Protein AF-A0AAJ6LEM9-F1 (afdb_monomer_lite)

Sequence (78 aa):
MVEIELDKTEVGFLLNLTGNFILSLSPEEYKELILVPIKYEKEGKYWMQYHGLKCTISYDTAQKLIEIGVPVSEVLPY

pLDDT: mean 81.14, std 9.79, range [58.16, 93.0]

Structure (mmCIF, N/CA/C/O backbone):
data_AF-A0AAJ6LEM9-F1
#
_entry.id   AF-A0AAJ6LEM9-F1
#
loop_
_atom_site.group_PDB
_atom_site.id
_atom_site.type_symbol
_atom_site.label_atom_id
_atom_site.label_alt_id
_atom_site.label_comp_id
_atom_site.label_asym_id
_a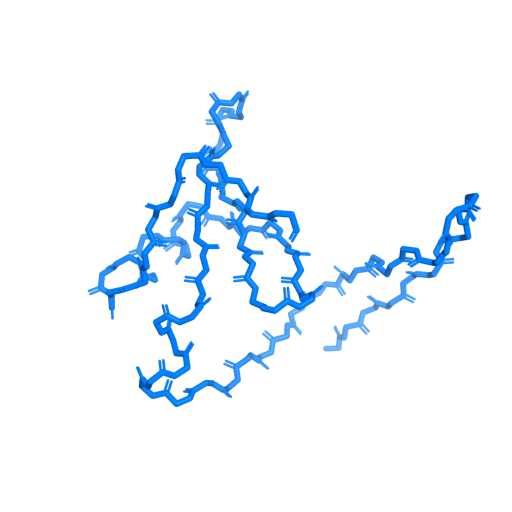tom_site.label_entity_id
_atom_site.label_seq_id
_atom_site.pdbx_PDB_ins_code
_atom_site.Cartn_x
_atom_site.Cartn_y
_atom_site.Cartn_z
_atom_site.occupancy
_atom_site.B_iso_or_equiv
_atom_site.auth_seq_id
_atom_site.auth_comp_id
_atom_site.auth_asym_id
_atom_site.auth_atom_id
_atom_site.pdbx_PDB_model_num
ATOM 1 N N . MET A 1 1 ? 4.205 -17.082 3.100 1.00 60.72 1 MET A N 1
ATOM 2 C CA . MET A 1 1 ? 5.664 -17.154 2.891 1.00 60.72 1 MET A CA 1
ATOM 3 C C . MET A 1 1 ? 5.996 -16.024 1.942 1.00 60.72 1 MET A C 1
ATOM 5 O O . MET A 1 1 ? 5.281 -15.891 0.957 1.00 60.72 1 MET A O 1
ATOM 9 N N . VAL A 1 2 ? 6.942 -15.162 2.304 1.00 72.19 2 VAL A N 1
ATOM 10 C CA . VAL A 1 2 ? 7.385 -14.057 1.445 1.00 72.19 2 VAL A CA 1
ATOM 11 C C . VAL A 1 2 ? 8.719 -14.481 0.860 1.00 72.19 2 VAL A C 1
ATOM 13 O O . VAL A 1 2 ? 9.623 -14.848 1.612 1.00 72.19 2 VAL A O 1
ATOM 16 N N . GLU A 1 3 ? 8.813 -14.484 -0.460 1.00 73.12 3 GLU A N 1
ATOM 17 C CA . GLU A 1 3 ? 10.075 -14.645 -1.170 1.00 73.12 3 GLU A CA 1
ATOM 18 C C . GLU A 1 3 ? 10.749 -13.27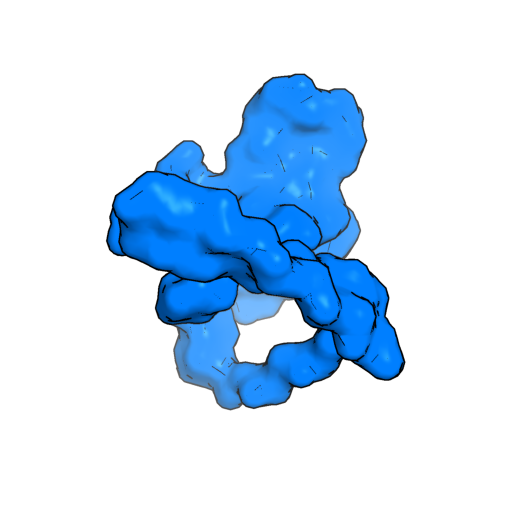6 -1.245 1.00 73.12 3 GLU A C 1
ATOM 20 O O . GLU A 1 3 ? 10.095 -12.269 -1.531 1.00 73.12 3 GLU A O 1
ATOM 25 N N . ILE A 1 4 ? 12.039 -13.237 -0.911 1.00 69.56 4 ILE A N 1
ATOM 26 C CA . ILE A 1 4 ? 12.834 -12.010 -0.893 1.00 69.56 4 ILE A CA 1
ATOM 27 C C . ILE A 1 4 ? 13.971 -12.181 -1.889 1.00 69.56 4 ILE A C 1
ATOM 29 O O . ILE A 1 4 ? 14.832 -13.043 -1.701 1.00 69.56 4 ILE A O 1
ATOM 33 N N . GLU A 1 5 ? 13.991 -11.329 -2.906 1.00 75.88 5 GLU A N 1
ATOM 34 C CA . GLU A 1 5 ? 15.124 -11.187 -3.818 1.00 75.88 5 GLU A CA 1
ATOM 35 C C . GLU A 1 5 ? 15.872 -9.887 -3.506 1.00 75.88 5 GLU A C 1
ATOM 37 O O . GLU A 1 5 ? 15.265 -8.844 -3.248 1.00 75.88 5 GLU A O 1
ATOM 42 N N . LEU A 1 6 ? 17.204 -9.972 -3.478 1.00 74.56 6 LEU A N 1
ATOM 43 C CA . LEU A 1 6 ? 18.095 -8.850 -3.193 1.00 74.56 6 LEU A CA 1
ATOM 44 C C . LEU A 1 6 ? 18.838 -8.450 -4.463 1.00 74.56 6 LEU A C 1
ATOM 46 O O . LEU A 1 6 ? 19.762 -9.147 -4.886 1.00 74.56 6 LEU A O 1
ATOM 50 N N . ASP A 1 7 ? 18.494 -7.284 -4.998 1.00 75.44 7 ASP A N 1
ATOM 51 C CA . ASP A 1 7 ? 19.160 -6.716 -6.164 1.00 75.44 7 ASP A CA 1
ATOM 52 C C . ASP A 1 7 ? 20.153 -5.640 -5.738 1.00 75.44 7 ASP A C 1
ATOM 54 O O . ASP A 1 7 ? 19.804 -4.632 -5.118 1.00 75.44 7 ASP A O 1
ATOM 58 N N . LYS A 1 8 ? 21.426 -5.839 -6.082 1.00 74.56 8 LYS A N 1
ATOM 59 C CA . LYS A 1 8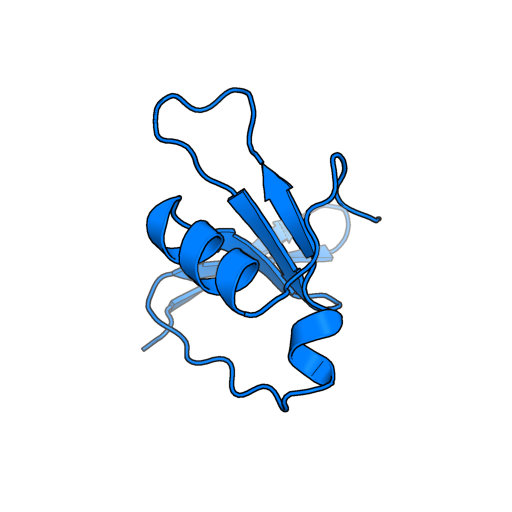 ? 22.465 -4.839 -5.836 1.00 74.56 8 LYS A CA 1
ATOM 60 C C . LYS A 1 8 ? 22.355 -3.715 -6.868 1.00 74.56 8 LYS A C 1
ATOM 62 O O . LYS A 1 8 ? 22.447 -3.953 -8.067 1.00 74.56 8 LYS A O 1
ATOM 67 N N . THR A 1 9 ? 22.244 -2.486 -6.385 1.00 75.12 9 THR A N 1
ATOM 68 C CA . THR A 1 9 ? 22.252 -1.252 -7.182 1.00 75.12 9 THR A CA 1
ATOM 69 C C . THR A 1 9 ? 23.497 -0.419 -6.873 1.00 75.12 9 THR A C 1
ATOM 71 O O . THR A 1 9 ? 24.242 -0.717 -5.936 1.00 75.12 9 THR A O 1
ATOM 74 N N . GLU A 1 10 ? 23.723 0.656 -7.632 1.00 63.12 10 GLU A N 1
ATOM 75 C CA . GLU A 1 10 ? 24.821 1.604 -7.377 1.00 63.12 10 GLU A CA 1
ATOM 76 C C . GLU A 1 10 ? 24.692 2.339 -6.030 1.00 63.12 10 GLU A C 1
ATOM 78 O O . GLU A 1 10 ? 25.693 2.788 -5.477 1.00 63.12 10 GLU A O 1
ATOM 83 N N . VAL A 1 11 ? 23.475 2.430 -5.480 1.00 66.06 11 VAL A N 1
ATOM 84 C CA . VAL A 1 11 ? 23.153 3.201 -4.265 1.00 66.06 11 VAL A CA 1
ATOM 85 C C . VAL A 1 11 ? 22.789 2.332 -3.055 1.00 66.06 11 VAL A C 1
ATOM 87 O O . VAL A 1 11 ? 22.566 2.861 -1.969 1.00 66.06 11 VAL A O 1
ATOM 90 N N . GLY A 1 12 ? 22.735 1.004 -3.204 1.00 70.50 12 GLY A N 1
ATOM 91 C CA . GLY A 1 12 ? 22.348 0.087 -2.127 1.00 70.50 12 GLY A CA 1
ATOM 92 C C . GLY A 1 12 ? 21.740 -1.221 -2.628 1.00 70.50 12 GLY A C 1
ATOM 93 O O . GLY A 1 12 ? 22.022 -1.655 -3.742 1.00 70.50 12 GLY A O 1
ATOM 94 N N . PHE A 1 13 ? 20.891 -1.846 -1.813 1.00 70.31 13 PHE A N 1
ATOM 95 C CA . PHE A 1 13 ? 20.151 -3.055 -2.182 1.00 70.31 13 PHE A CA 1
ATOM 96 C C . PHE A 1 13 ? 18.661 -2.740 -2.318 1.00 70.31 13 PHE A C 1
ATOM 98 O O . PHE A 1 13 ? 18.080 -2.116 -1.430 1.00 70.31 13 PHE A O 1
ATOM 105 N N . LEU A 1 14 ? 18.051 -3.183 -3.413 1.00 62.91 14 LEU A N 1
ATOM 106 C CA . LEU A 1 14 ? 16.601 -3.248 -3.561 1.00 62.91 14 LEU A CA 1
ATOM 107 C C . LEU A 1 14 ? 16.120 -4.594 -3.018 1.00 62.91 14 LEU A C 1
ATOM 109 O O . LEU A 1 14 ? 16.692 -5.634 -3.342 1.00 62.91 14 LEU A O 1
ATOM 113 N N . LEU A 1 15 ? 15.084 -4.558 -2.178 1.00 65.25 15 LEU A N 1
ATOM 114 C CA . LEU A 1 15 ? 14.367 -5.752 -1.742 1.00 65.25 15 LEU A CA 1
ATOM 115 C C . LEU A 1 15 ? 13.108 -5.898 -2.592 1.00 65.25 15 LEU A C 1
ATOM 117 O O . LEU A 1 15 ? 12.180 -5.099 -2.452 1.00 65.25 15 LEU A O 1
ATOM 121 N N . ASN A 1 16 ? 13.060 -6.937 -3.420 1.00 66.00 16 ASN A N 1
ATOM 122 C CA . ASN A 1 16 ? 11.835 -7.343 -4.096 1.00 66.00 16 ASN A CA 1
ATOM 123 C C . ASN A 1 16 ? 11.123 -8.378 -3.225 1.00 66.00 16 ASN A C 1
ATOM 125 O O . ASN A 1 16 ? 11.684 -9.426 -2.900 1.00 66.00 16 ASN A O 1
ATOM 129 N N . LEU A 1 17 ? 9.896 -8.055 -2.817 1.00 69.75 17 LEU A N 1
ATOM 130 C CA . LEU A 1 17 ? 9.060 -8.913 -1.984 1.00 69.75 17 LEU A CA 1
ATOM 131 C C . LEU A 1 17 ? 7.955 -9.524 -2.844 1.00 69.75 17 LEU A C 1
ATOM 133 O O . LEU A 1 17 ? 7.104 -8.797 -3.361 1.00 69.75 17 LEU A O 1
ATOM 137 N N . THR A 1 18 ? 7.933 -10.851 -2.940 1.00 70.00 18 THR A N 1
ATOM 138 C CA . THR A 1 18 ? 6.892 -11.590 -3.664 1.00 70.00 18 THR A CA 1
ATOM 139 C C . THR A 1 18 ? 6.115 -12.474 -2.695 1.00 70.00 18 THR A C 1
ATOM 141 O O . THR A 1 18 ? 6.683 -13.276 -1.953 1.00 70.00 18 THR A O 1
ATOM 144 N N . GLY A 1 19 ? 4.790 -12.325 -2.681 1.00 73.25 19 GLY A N 1
ATOM 145 C CA . GLY A 1 19 ? 3.882 -13.112 -1.847 1.00 73.25 19 GLY A CA 1
ATOM 146 C C . GLY A 1 19 ? 3.021 -12.266 -0.909 1.00 73.25 19 GLY A C 1
ATOM 147 O O . GLY A 1 19 ? 2.932 -11.048 -1.034 1.00 73.25 19 GLY A O 1
ATOM 148 N N . ASN A 1 20 ? 2.363 -12.936 0.038 1.00 73.62 20 ASN A N 1
ATOM 149 C CA . ASN A 1 20 ? 1.477 -12.293 1.008 1.00 73.62 20 ASN A CA 1
ATOM 150 C C . ASN A 1 20 ? 2.226 -12.012 2.314 1.00 73.62 20 ASN A C 1
ATOM 152 O O . ASN A 1 20 ? 2.814 -12.931 2.898 1.00 73.62 20 ASN A O 1
ATOM 156 N N . PHE A 1 21 ? 2.130 -10.780 2.809 1.00 75.50 21 PHE A N 1
ATOM 157 C CA . PHE A 1 21 ? 2.538 -10.401 4.161 1.00 75.50 21 PHE A CA 1
ATOM 158 C C . PHE A 1 21 ? 1.356 -9.790 4.918 1.00 75.50 21 PHE A C 1
ATOM 160 O O . PHE A 1 21 ? 0.405 -9.295 4.315 1.00 75.50 21 PHE A O 1
ATOM 167 N N . ILE A 1 22 ? 1.409 -9.856 6.246 1.00 80.06 22 ILE A N 1
ATOM 168 C CA . ILE A 1 22 ? 0.439 -9.204 7.126 1.00 80.06 22 ILE A CA 1
ATOM 169 C C . ILE A 1 22 ? 1.171 -8.059 7.812 1.00 80.06 22 ILE A C 1
ATOM 171 O O . ILE A 1 22 ? 2.183 -8.285 8.472 1.00 80.06 22 ILE A O 1
ATOM 175 N N . LEU A 1 23 ? 0.652 -6.845 7.649 1.00 80.69 23 LEU A N 1
ATOM 176 C CA . LEU A 1 23 ? 1.111 -5.664 8.367 1.00 80.69 23 LEU A CA 1
ATOM 177 C C . LEU A 1 23 ? 0.110 -5.365 9.485 1.00 80.69 23 LEU A C 1
ATOM 179 O O . LEU A 1 23 ? -1.018 -4.952 9.223 1.00 80.69 23 LEU A O 1
ATOM 183 N N . SER A 1 24 ? 0.498 -5.632 10.730 1.00 84.50 24 SER A N 1
ATOM 184 C CA . SER A 1 24 ? -0.330 -5.340 11.901 1.00 84.50 24 SER A CA 1
ATOM 185 C C . SER A 1 24 ? -0.016 -3.938 12.406 1.00 84.50 24 SER A C 1
ATOM 187 O O . SER A 1 24 ? 1.000 -3.743 13.060 1.00 84.50 24 SER A O 1
ATOM 189 N N . LEU A 1 25 ? -0.891 -2.988 12.081 1.00 85.00 25 LEU A N 1
ATOM 190 C CA . LEU A 1 25 ? -0.799 -1.594 12.513 1.00 85.00 25 LEU A CA 1
ATOM 191 C C . LEU A 1 25 ? -1.885 -1.283 13.546 1.00 85.00 25 LEU A C 1
ATOM 193 O O . LEU A 1 25 ? -3.019 -1.765 13.437 1.00 85.00 25 LEU A O 1
ATOM 197 N N . SER A 1 26 ? -1.544 -0.456 14.526 1.00 86.88 26 SER A N 1
ATOM 198 C CA . SER A 1 26 ? -2.502 0.199 15.416 1.00 86.88 26 SER A CA 1
ATOM 199 C C . SER A 1 26 ? -3.380 1.211 14.656 1.00 86.88 26 SER A C 1
ATOM 201 O O . SER A 1 26 ? -3.037 1.629 13.543 1.00 86.88 26 SER A O 1
ATOM 203 N N . PRO A 1 27 ? -4.526 1.628 15.227 1.00 81.44 27 PRO A N 1
ATOM 204 C CA . PRO A 1 27 ? -5.398 2.637 14.615 1.00 81.44 27 PRO A CA 1
ATOM 205 C C . PRO A 1 27 ? -4.696 3.966 14.284 1.00 81.44 27 PRO A C 1
ATOM 207 O O . PRO A 1 27 ? -5.106 4.683 13.369 1.00 81.44 27 PRO A O 1
ATOM 210 N N . GLU A 1 28 ? -3.654 4.305 15.034 1.00 85.38 28 GLU A N 1
ATOM 211 C CA . GLU A 1 28 ? -2.845 5.507 14.881 1.00 85.38 28 GLU A CA 1
ATOM 212 C C . GLU A 1 28 ? -1.828 5.341 13.747 1.00 85.38 28 GLU A C 1
ATOM 214 O O . GLU A 1 28 ? -1.755 6.203 12.872 1.00 85.38 28 GLU A O 1
ATOM 219 N N . GLU A 1 29 ? -1.129 4.203 13.700 1.00 87.56 29 GLU A N 1
ATOM 220 C CA . GLU A 1 29 ? -0.134 3.888 12.663 1.00 87.56 29 GLU A CA 1
ATOM 221 C C . GLU A 1 29 ? -0.761 3.764 11.268 1.00 87.56 29 GLU A C 1
ATOM 223 O O . GLU A 1 29 ? -0.128 4.110 10.270 1.00 87.56 29 GLU A O 1
ATOM 228 N N . TYR A 1 30 ? -2.029 3.346 11.168 1.00 84.44 30 TYR A N 1
ATOM 229 C CA . TYR A 1 30 ? -2.742 3.313 9.884 1.00 84.44 30 TYR A CA 1
ATOM 230 C C . TYR A 1 30 ? -2.791 4.682 9.192 1.00 84.44 30 TYR A C 1
ATOM 232 O O . TYR A 1 30 ? -2.833 4.745 7.966 1.00 84.44 30 TYR A O 1
ATOM 240 N N . LYS A 1 31 ? -2.756 5.786 9.946 1.00 85.19 31 LYS A N 1
ATOM 241 C CA . LYS A 1 31 ? -2.800 7.146 9.381 1.00 85.19 31 LYS A CA 1
ATOM 242 C C . LYS A 1 31 ? -1.463 7.601 8.803 1.00 85.19 31 LYS A C 1
ATOM 244 O O . LYS A 1 31 ? -1.419 8.613 8.110 1.00 85.19 31 LYS A O 1
ATOM 249 N N . GLU A 1 32 ? -0.392 6.870 9.091 1.00 90.06 32 GLU A N 1
ATOM 250 C CA . GLU A 1 32 ? 0.949 7.138 8.572 1.00 90.06 32 GLU A CA 1
ATOM 251 C C . GLU A 1 32 ? 1.197 6.457 7.220 1.00 90.06 32 GLU A C 1
ATOM 253 O O . GLU A 1 32 ? 2.167 6.780 6.531 1.00 90.06 32 GLU A O 1
ATOM 258 N N . LEU A 1 33 ? 0.321 5.528 6.818 1.00 92.12 33 LEU A N 1
ATOM 259 C CA . LEU A 1 33 ? 0.302 4.988 5.463 1.00 92.12 33 LEU A CA 1
ATOM 260 C C . LEU A 1 33 ? -0.003 6.100 4.459 1.00 92.12 33 LEU A C 1
ATOM 262 O O . LEU A 1 33 ? -0.880 6.926 4.683 1.00 92.12 33 LEU A O 1
ATOM 266 N N . ILE A 1 34 ? 0.671 6.078 3.314 1.00 92.31 34 ILE A N 1
ATOM 267 C CA . ILE A 1 34 ? 0.425 7.014 2.215 1.00 92.31 34 ILE A CA 1
ATOM 268 C C . ILE A 1 34 ? 0.116 6.219 0.958 1.00 92.31 34 ILE A C 1
ATOM 270 O O . ILE A 1 34 ? 0.902 5.362 0.546 1.00 92.31 34 ILE A O 1
ATOM 274 N N . LEU A 1 35 ? -1.022 6.526 0.337 1.00 93.00 35 LEU A N 1
ATOM 275 C CA . LEU A 1 35 ? -1.433 5.936 -0.932 1.00 93.00 35 LEU A CA 1
ATOM 276 C C . LEU A 1 35 ? -1.253 6.933 -2.071 1.00 93.00 35 LEU A C 1
ATOM 278 O O . LEU A 1 35 ? -1.660 8.084 -1.951 1.00 93.00 35 LEU A O 1
ATOM 282 N N . VAL A 1 36 ? -0.694 6.496 -3.198 1.00 92.38 36 VAL A N 1
ATOM 283 C CA . VAL A 1 36 ? -0.512 7.340 -4.388 1.00 92.38 36 VAL A CA 1
ATOM 284 C C . VAL A 1 36 ? -1.050 6.618 -5.623 1.00 92.38 36 VAL A C 1
ATOM 286 O O . VAL A 1 36 ? -0.555 5.537 -5.950 1.00 92.38 36 VAL A O 1
ATOM 289 N N . PRO A 1 37 ? -2.053 7.170 -6.330 1.00 90.00 37 PRO A N 1
ATOM 290 C CA . PRO A 1 37 ? -2.641 6.519 -7.494 1.00 90.00 37 PRO A CA 1
ATOM 291 C C . PRO A 1 37 ? -1.654 6.471 -8.665 1.00 90.00 37 PRO A C 1
ATOM 293 O O . PRO A 1 37 ? -1.035 7.477 -9.025 1.00 90.00 37 PRO A O 1
ATOM 296 N N . ILE A 1 38 ? -1.551 5.315 -9.320 1.00 88.94 38 ILE A N 1
ATOM 297 C CA . ILE A 1 38 ? -0.707 5.131 -10.505 1.00 88.94 38 ILE A CA 1
ATOM 298 C C . ILE A 1 38 ? -1.512 5.527 -11.746 1.00 88.94 38 ILE A C 1
ATOM 300 O O . ILE A 1 38 ? -2.202 4.712 -12.353 1.00 88.94 38 ILE A O 1
ATOM 304 N N . LYS A 1 39 ? -1.422 6.805 -12.135 1.00 77.88 39 LYS A N 1
ATOM 305 C CA . LYS A 1 39 ? -2.257 7.418 -13.192 1.00 77.88 39 LYS A CA 1
ATOM 306 C C . LYS A 1 39 ? -2.117 6.789 -14.591 1.00 77.88 39 LYS A C 1
ATOM 308 O O . LYS A 1 39 ? -2.982 7.009 -15.431 1.00 77.88 39 LYS A O 1
ATOM 313 N N . TYR A 1 40 ? -1.051 6.033 -14.856 1.00 70.00 40 TYR A N 1
ATOM 314 C CA . TYR A 1 40 ? -0.753 5.480 -16.185 1.00 70.00 40 TYR A CA 1
ATOM 315 C C . TYR A 1 40 ? -1.117 3.996 -16.350 1.00 70.00 40 TYR A C 1
ATOM 317 O O . TYR A 1 40 ? -0.984 3.465 -17.453 1.00 70.00 40 TYR A O 1
ATOM 325 N N . GLU A 1 41 ? -1.582 3.314 -15.299 1.00 66.56 41 GLU A N 1
ATOM 326 C CA . GLU A 1 41 ? -1.987 1.910 -15.407 1.00 66.56 41 GLU A CA 1
ATOM 327 C C . GLU A 1 41 ? -3.488 1.756 -15.674 1.00 66.56 41 GLU A C 1
ATOM 329 O O . GLU A 1 41 ? -4.328 2.321 -14.976 1.00 66.56 41 GLU A O 1
ATOM 334 N N . LYS A 1 42 ? -3.830 0.911 -16.657 1.00 58.16 42 LYS A N 1
ATOM 335 C CA . LYS A 1 42 ? -5.222 0.562 -16.996 1.00 58.16 42 LYS A CA 1
ATOM 336 C C . LYS A 1 42 ? -5.970 -0.157 -15.867 1.00 58.16 42 LYS A C 1
ATOM 338 O O . LYS A 1 42 ? -7.194 -0.133 -15.863 1.00 58.16 42 LYS A O 1
ATOM 343 N N . GLU A 1 43 ? -5.253 -0.799 -14.945 1.00 65.69 43 GLU A N 1
ATOM 344 C CA . GLU A 1 43 ? -5.824 -1.663 -13.900 1.00 65.69 43 GLU A CA 1
ATOM 345 C C . GLU A 1 43 ? -6.012 -0.961 -12.542 1.00 65.69 43 GLU A C 1
ATOM 347 O O . GLU A 1 43 ? -6.399 -1.603 -11.570 1.00 65.69 43 GLU A O 1
ATOM 352 N N . GLY A 1 44 ? -5.777 0.356 -12.455 1.00 75.00 44 GLY A N 1
ATOM 353 C CA . GLY A 1 44 ? -6.087 1.134 -11.250 1.00 75.00 44 GLY A CA 1
ATOM 354 C C . GLY A 1 44 ? -5.263 0.740 -10.018 1.00 75.00 44 GLY A C 1
ATOM 355 O O . GLY A 1 44 ? -5.817 0.503 -8.952 1.00 75.00 44 GLY A O 1
ATOM 356 N N . LYS A 1 45 ? -3.935 0.655 -10.121 1.00 85.94 45 LYS A N 1
ATOM 357 C CA . LYS A 1 45 ? -3.077 0.353 -8.962 1.00 85.94 45 LYS A CA 1
ATOM 358 C C . LYS A 1 45 ? -2.705 1.598 -8.155 1.00 85.94 45 LYS A C 1
ATOM 360 O O . LYS A 1 45 ? -2.759 2.728 -8.649 1.00 85.94 45 LYS A O 1
ATOM 365 N N . TYR A 1 46 ? -2.284 1.372 -6.914 1.00 91.12 46 TYR A N 1
ATOM 366 C CA . TYR A 1 46 ? -1.749 2.400 -6.022 1.00 91.12 46 TYR A CA 1
ATOM 367 C C . TYR A 1 46 ? -0.354 2.009 -5.544 1.00 91.12 46 TYR A C 1
ATOM 369 O O . TYR A 1 46 ? -0.084 0.839 -5.273 1.00 91.12 46 TYR A O 1
ATOM 377 N N . TRP A 1 47 ? 0.520 2.995 -5.386 1.00 90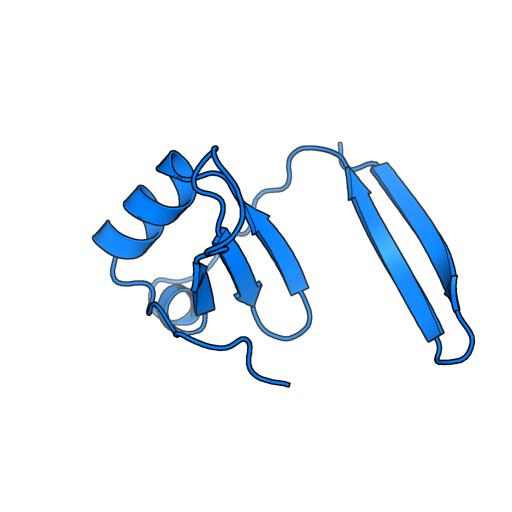.69 47 TRP A N 1
ATOM 378 C CA . TRP A 1 47 ? 1.672 2.862 -4.507 1.00 90.69 47 TRP A CA 1
ATOM 379 C C . TRP A 1 47 ? 1.219 3.026 -3.062 1.00 90.69 47 TRP A C 1
ATOM 381 O O . TRP A 1 47 ? 0.451 3.935 -2.759 1.00 90.69 47 TRP A O 1
ATOM 391 N N . MET A 1 48 ? 1.715 2.165 -2.186 1.00 90.56 48 MET A N 1
ATOM 392 C CA . MET A 1 48 ? 1.571 2.255 -0.742 1.00 90.56 48 MET A CA 1
ATOM 393 C C . MET A 1 48 ? 2.953 2.481 -0.139 1.00 90.56 48 MET A C 1
ATOM 395 O O . MET A 1 48 ? 3.896 1.746 -0.446 1.00 90.56 48 ME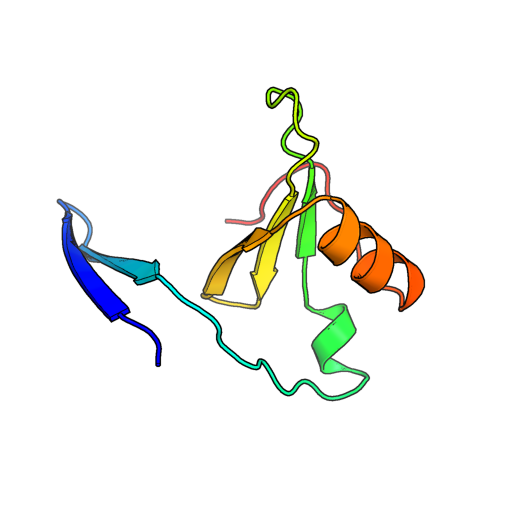T A O 1
ATOM 399 N N . GLN A 1 49 ? 3.061 3.476 0.732 1.00 89.81 49 GLN A N 1
ATOM 400 C CA . GLN A 1 49 ? 4.250 3.720 1.533 1.00 89.81 49 GLN A CA 1
ATOM 401 C C . GLN A 1 49 ? 3.909 3.681 3.019 1.00 89.81 49 GLN A C 1
ATOM 403 O O . GLN A 1 49 ? 2.926 4.281 3.447 1.00 89.81 49 GLN A O 1
ATOM 408 N N . TYR A 1 50 ? 4.763 3.022 3.795 1.00 89.75 50 TYR A N 1
ATOM 409 C CA . TYR A 1 50 ? 4.795 3.094 5.251 1.00 89.75 50 TYR A CA 1
ATOM 410 C C . TYR A 1 50 ? 6.253 3.146 5.712 1.00 89.75 50 TYR A C 1
ATOM 412 O O . TYR A 1 50 ? 6.990 2.169 5.570 1.00 89.75 50 TYR A O 1
ATOM 420 N N . HIS A 1 51 ? 6.701 4.301 6.207 1.00 86.12 51 HIS A N 1
ATOM 421 C CA . HIS A 1 51 ? 8.120 4.577 6.466 1.00 86.12 51 HIS A CA 1
ATOM 422 C C . HIS A 1 51 ? 9.016 4.186 5.268 1.00 86.12 51 HIS A C 1
ATOM 424 O O . HIS A 1 51 ? 8.889 4.761 4.184 1.00 86.12 51 HIS A O 1
ATOM 430 N N . GLY A 1 52 ? 9.917 3.213 5.454 1.00 79.81 52 GLY A N 1
ATOM 431 C CA . GLY A 1 52 ? 10.806 2.686 4.415 1.00 79.81 52 GLY A CA 1
ATOM 432 C C . GLY A 1 52 ? 10.194 1.591 3.535 1.00 79.81 52 GLY A C 1
ATOM 433 O O . GLY A 1 52 ? 10.802 1.219 2.534 1.00 79.81 52 GLY A O 1
ATOM 434 N N . LEU A 1 53 ? 9.010 1.070 3.871 1.00 82.56 53 LEU A N 1
ATOM 435 C CA . LEU A 1 53 ? 8.318 0.072 3.060 1.00 82.56 53 LEU A CA 1
ATOM 436 C C . LEU A 1 53 ? 7.552 0.773 1.937 1.00 82.56 53 LEU A C 1
ATOM 438 O O . LEU A 1 53 ? 6.639 1.552 2.203 1.00 82.56 53 LEU A O 1
ATOM 442 N N . LYS A 1 54 ? 7.903 0.474 0.685 1.00 85.75 54 LYS A N 1
ATOM 443 C CA . LYS A 1 54 ? 7.200 0.946 -0.515 1.00 85.75 54 LYS A CA 1
ATOM 444 C C . LYS A 1 54 ? 6.778 -0.275 -1.336 1.00 85.75 54 LYS A C 1
ATOM 446 O O . LYS A 1 54 ? 7.623 -1.102 -1.666 1.00 85.75 54 LYS A O 1
ATOM 451 N N . CYS A 1 55 ? 5.494 -0.408 -1.657 1.00 83.94 55 CYS A N 1
ATOM 452 C CA . CYS A 1 55 ? 4.993 -1.500 -2.499 1.00 83.94 55 CYS A CA 1
ATOM 453 C C . CYS A 1 55 ? 3.799 -1.062 -3.351 1.00 83.94 55 CYS A C 1
ATOM 455 O O . CYS A 1 55 ? 3.163 -0.044 -3.084 1.00 83.94 55 CYS A O 1
ATOM 457 N N . THR A 1 56 ? 3.476 -1.834 -4.385 1.00 87.62 56 THR A N 1
ATOM 458 C CA . THR A 1 56 ? 2.254 -1.635 -5.172 1.00 87.62 56 THR A CA 1
ATOM 459 C C . THR A 1 56 ? 1.120 -2.476 -4.596 1.00 87.62 56 THR A C 1
ATOM 461 O O . THR A 1 56 ? 1.325 -3.635 -4.240 1.00 87.62 56 THR A O 1
ATOM 464 N N . ILE A 1 57 ? -0.083 -1.911 -4.535 1.00 87.44 57 ILE A N 1
ATOM 465 C CA . ILE A 1 57 ? -1.305 -2.603 -4.112 1.00 87.44 57 ILE A CA 1
ATOM 466 C C . ILE A 1 57 ? -2.407 -2.467 -5.171 1.00 87.44 57 ILE A C 1
ATOM 468 O O . ILE A 1 57 ? -2.390 -1.554 -6.003 1.00 87.44 57 ILE A O 1
ATOM 472 N N . SER A 1 58 ? -3.374 -3.388 -5.145 1.00 89.12 58 SER A N 1
ATOM 473 C CA . SER A 1 58 ? -4.530 -3.369 -6.049 1.00 89.12 58 SER A CA 1
ATOM 474 C C . SER A 1 58 ? -5.504 -2.230 -5.736 1.00 89.12 58 SER A C 1
ATOM 476 O O . SER A 1 58 ? -5.557 -1.748 -4.601 1.00 89.12 58 SER A O 1
ATOM 478 N N . TYR A 1 59 ? -6.328 -1.863 -6.726 1.00 90.38 59 TYR A N 1
ATOM 479 C CA . TYR A 1 59 ? -7.430 -0.910 -6.563 1.00 90.38 59 TYR A CA 1
ATOM 480 C C . TYR A 1 59 ? -8.313 -1.247 -5.356 1.00 90.38 59 TYR A C 1
ATOM 482 O O . TYR A 1 59 ? -8.494 -0.419 -4.470 1.00 90.38 59 TYR A O 1
ATOM 490 N N . ASP A 1 60 ? -8.805 -2.489 -5.291 1.00 90.50 60 ASP A N 1
ATOM 491 C CA . ASP A 1 60 ? -9.732 -2.940 -4.248 1.00 90.50 60 ASP A CA 1
ATOM 492 C C . ASP A 1 60 ? -9.125 -2.838 -2.846 1.00 90.50 60 ASP A C 1
ATOM 494 O O . ASP A 1 60 ? -9.813 -2.502 -1.883 1.00 90.50 60 ASP A O 1
ATOM 498 N N . THR A 1 61 ? -7.825 -3.123 -2.718 1.00 89.81 61 THR A N 1
ATOM 499 C CA . THR A 1 61 ? -7.114 -2.977 -1.441 1.00 89.81 61 THR A CA 1
ATOM 500 C C . THR A 1 61 ? -6.985 -1.506 -1.072 1.00 89.81 61 THR A C 1
ATOM 502 O O . THR A 1 61 ? -7.259 -1.137 0.066 1.00 89.81 61 THR A O 1
ATOM 505 N N . ALA A 1 62 ? -6.623 -0.658 -2.037 1.00 91.44 62 ALA A N 1
ATOM 506 C CA . ALA A 1 62 ? -6.517 0.776 -1.819 1.00 91.44 62 ALA A CA 1
ATOM 507 C C . ALA A 1 62 ? -7.859 1.391 -1.399 1.00 91.44 62 ALA A C 1
ATOM 509 O O . ALA A 1 62 ? -7.880 2.170 -0.453 1.00 91.44 62 ALA A O 1
ATOM 510 N N . GLN A 1 63 ? -8.981 1.005 -2.019 1.00 92.75 63 GLN A N 1
ATOM 511 C CA . GLN A 1 63 ? -10.303 1.511 -1.627 1.00 92.75 63 GLN A CA 1
ATOM 512 C C . GLN A 1 63 ? -10.643 1.162 -0.174 1.00 92.75 63 GLN A C 1
ATOM 514 O O . GLN A 1 63 ? -11.024 2.048 0.584 1.00 92.75 63 GLN A O 1
ATOM 519 N N . LYS A 1 64 ? -10.401 -0.083 0.256 1.00 91.50 64 LYS A N 1
ATOM 520 C CA . LYS A 1 64 ? -10.604 -0.489 1.660 1.00 91.50 64 LYS A CA 1
ATOM 521 C C . LYS A 1 64 ? -9.752 0.327 2.634 1.00 91.50 64 LYS A C 1
ATOM 523 O O . LYS A 1 64 ? -10.211 0.658 3.720 1.00 91.50 64 LYS A O 1
ATOM 528 N N . LEU A 1 65 ? -8.515 0.652 2.253 1.00 90.44 65 LEU A N 1
ATOM 529 C CA . LEU A 1 65 ? -7.626 1.493 3.059 1.00 90.44 65 LEU A CA 1
ATOM 530 C C . LEU A 1 65 ? -8.120 2.950 3.124 1.00 90.44 65 LEU A C 1
ATOM 532 O O . LEU A 1 65 ? -8.092 3.571 4.184 1.00 90.44 65 LEU A O 1
ATOM 536 N N . ILE A 1 66 ? -8.625 3.489 2.015 1.00 91.56 66 ILE A N 1
ATOM 537 C CA . ILE A 1 66 ? -9.214 4.835 1.967 1.00 91.56 66 ILE A CA 1
ATOM 538 C C . ILE A 1 66 ? -10.466 4.908 2.853 1.00 91.56 66 ILE A C 1
ATOM 540 O O . ILE A 1 66 ? -10.628 5.869 3.604 1.00 91.56 66 ILE A O 1
ATOM 544 N N . GLU A 1 67 ? -11.322 3.884 2.821 1.00 91.44 67 GLU A N 1
ATOM 545 C CA . GLU A 1 67 ? -12.540 3.801 3.643 1.00 91.44 67 GLU A CA 1
ATOM 546 C C . GLU A 1 67 ? -12.249 3.845 5.150 1.00 91.44 67 GLU A C 1
ATOM 548 O O . GLU A 1 67 ? -13.021 4.432 5.909 1.00 91.44 67 GLU A O 1
ATOM 553 N N . ILE A 1 68 ? -11.120 3.276 5.587 1.00 88.81 68 ILE A N 1
ATOM 554 C CA . ILE A 1 68 ? -10.677 3.325 6.991 1.00 88.81 68 ILE A CA 1
ATOM 555 C C . ILE A 1 68 ? -9.860 4.586 7.329 1.00 88.81 68 ILE A C 1
ATOM 557 O O . ILE A 1 68 ? -9.393 4.729 8.459 1.00 88.81 68 ILE A O 1
ATOM 561 N N . GLY A 1 69 ? -9.717 5.521 6.384 1.00 89.25 69 GLY A N 1
ATOM 562 C CA . GLY A 1 69 ? -9.146 6.849 6.614 1.00 89.25 69 GLY A CA 1
ATOM 563 C C . GLY A 1 69 ? -7.660 7.001 6.289 1.00 89.25 69 GLY A C 1
ATOM 564 O O . GLY A 1 69 ? -7.050 7.969 6.745 1.00 89.25 69 GLY A O 1
ATOM 565 N N . VAL A 1 70 ? -7.065 6.085 5.517 1.00 91.69 70 VAL A N 1
ATOM 566 C CA . VAL A 1 70 ? -5.681 6.241 5.040 1.00 91.69 70 VAL A CA 1
ATOM 567 C C . VAL A 1 70 ? -5.597 7.404 4.035 1.00 91.69 70 VAL A C 1
ATOM 569 O O . VAL A 1 70 ? -6.403 7.458 3.099 1.00 91.69 70 VAL A O 1
ATOM 572 N N . PRO A 1 71 ? -4.637 8.337 4.179 1.00 90.50 71 PRO A N 1
ATOM 573 C CA . PRO A 1 71 ? -4.513 9.477 3.281 1.00 90.50 71 PRO A CA 1
ATOM 574 C C . PRO A 1 71 ? -4.051 9.081 1.872 1.00 90.50 71 PRO A C 1
ATOM 576 O O . PRO A 1 71 ? -3.197 8.213 1.670 1.00 90.50 71 PRO A O 1
ATOM 579 N N . VAL A 1 72 ? -4.589 9.799 0.883 1.00 91.69 72 VAL A N 1
ATOM 580 C CA . VAL A 1 72 ? -4.189 9.705 -0.524 1.00 91.69 72 VAL A CA 1
ATOM 581 C C . VAL A 1 72 ? -3.411 10.961 -0.903 1.00 91.69 72 VAL A C 1
ATOM 583 O O . VAL A 1 72 ? -3.893 12.076 -0.711 1.00 91.69 72 VAL A O 1
ATOM 586 N N . SER A 1 73 ? -2.216 10.779 -1.454 1.00 90.12 73 SER A N 1
ATOM 587 C CA . SER A 1 73 ? -1.350 11.841 -1.965 1.00 90.12 73 SER A CA 1
ATOM 588 C C . SER A 1 73 ? -1.248 11.762 -3.488 1.00 90.12 73 SER A C 1
ATOM 590 O O . SER A 1 73 ? -1.382 10.697 -4.087 1.00 90.12 73 SER A O 1
ATOM 592 N N . GLU A 1 74 ? -0.978 12.893 -4.137 1.00 85.19 74 GLU A N 1
ATOM 593 C CA . GLU A 1 74 ? -0.687 12.924 -5.576 1.00 85.19 74 GLU A CA 1
ATOM 594 C C . GLU A 1 74 ? 0.744 12.482 -5.903 1.00 85.19 74 GLU A C 1
ATOM 596 O O . GLU A 1 74 ? 1.025 12.094 -7.039 1.00 85.19 74 GLU A O 1
ATOM 601 N N . VAL A 1 75 ? 1.641 12.548 -4.916 1.00 82.69 75 VAL A N 1
ATOM 602 C CA . VAL A 1 75 ? 3.072 12.262 -5.058 1.00 82.69 75 VAL A CA 1
ATOM 603 C C . VAL A 1 75 ? 3.573 11.398 -3.904 1.00 82.69 75 VAL A C 1
ATOM 605 O O . VAL A 1 75 ? 3.151 11.567 -2.758 1.00 82.69 75 VAL A O 1
ATOM 608 N N . LEU A 1 76 ? 4.487 10.473 -4.209 1.00 74.56 76 LEU A N 1
ATOM 609 C CA . LEU A 1 76 ? 5.207 9.712 -3.190 1.00 74.56 76 LEU A CA 1
ATOM 610 C C . LEU A 1 76 ? 6.202 10.648 -2.489 1.00 74.56 76 LEU A C 1
ATOM 612 O O . LEU A 1 76 ? 7.017 11.264 -3.182 1.00 74.56 76 LEU A O 1
ATOM 616 N N . PRO A 1 77 ? 6.159 10.777 -1.154 1.00 71.00 77 PRO A N 1
ATOM 617 C CA . PRO A 1 77 ? 7.204 11.485 -0.432 1.00 71.00 77 PRO A CA 1
ATOM 618 C C . PRO A 1 77 ? 8.545 10.750 -0.567 1.00 71.00 77 PRO A C 1
ATOM 620 O O . PRO A 1 77 ? 8.601 9.518 -0.673 1.00 71.00 77 PRO A O 1
ATOM 623 N N . TYR A 1 78 ? 9.620 11.540 -0.615 1.00 62.69 78 TYR A N 1
ATOM 624 C CA . TYR A 1 78 ? 10.994 11.055 -0.760 1.00 62.69 78 TYR A CA 1
ATOM 625 C C . TYR A 1 78 ? 11.375 10.138 0.405 1.00 62.69 78 TYR A C 1
ATOM 627 O O . TYR A 1 78 ? 11.280 10.600 1.563 1.00 62.69 78 TYR A O 1
#

Radius of gyration: 13.45 Å; chains: 1; bounding box: 37×30×32 Å

O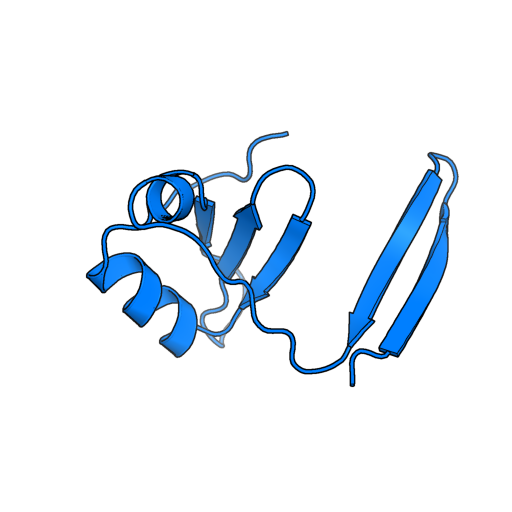rganism: Acinetobacter johnsonii (NCBI:txid40214)

Secondary structure (DSSP, 8-state):
-EEEEEEEETTEEEEEEEE-------TTGGGG-EEEE-TT-TT--EEEEETTEEEEE-HHHHHHHHHTT--B-SS---

Foldseek 3Di:
DWDWDWDDDPVGTDTDTDDDDDDDDDLVQLQQKEWEWPVPDPQTKIWIDRPPDIDIDGNVVVVVSVVSPHYYDNDDDD